Protein AF-A0A022R3X8-F1 (afdb_monomer_lite)

InterPro domains:
  IPR011990 Tetratricopeptide-like helical domain superfamily [G3DSA:1.25.40.10] (1-80)
  IPR011990 Tetratricopeptide-like helical domain superfamily [SSF48452] (1-74)
  IPR019734 Tetratricopeptide repeat [PS50005] (21-54)
  IPR019734 Tetratricopeptide repeat [SM00028] (21-54)
  IPR052769 Tetratricopeptide repeat domain-containing protein [PTHR46014] (1-118)

pLDDT: mean 94.24, std 5.11, range [71.06, 98.62]

Secondary structure (DSSP, 8-state):
-HHHHHHHHHHHHHHH-TT-HHHHHHHHHHHHHTT-HHHHHHHHHHHHHH-TT-HHHHHHHHHHHHHHHHHHHHHHHHHHHHHHHHHHHHHHTTT--GGGEEEEE-TTT--EEEEE--

Sequence (118 aa):
GKYEETVKECTKALELNPTYLKALLRRAEAREKLEQYDESIADLTKIVELDPSNDQARRSVIRLKPLADEKREKMKEEMMGKLKEMGNSILGRFGMSVDNFKAVKDPNTGSYSVQFQR

Organism: Erythranthe guttata (NCBI:txid4155)

Radius of gyration: 22.46 Å; chains: 1; bounding box: 44×25×60 Å

Foldseek 3Di:
DVLVVLLVVLVVVCVVPVLPLVSLQSNLVSCVVVVVLVSSLVSLVSNCVSPVPPPVSVVSNVVSVVSNVVVVVVVVVVVVVVVQVVQCVVCVVVVDHPVQWDWDADPPPRDTDIDGHD

Structure (mmCIF, N/CA/C/O backbone):
data_AF-A0A022R3X8-F1
#
_entry.id   AF-A0A022R3X8-F1
#
loop_
_atom_site.group_PDB
_atom_site.id
_atom_site.type_symbol
_atom_site.label_atom_id
_atom_site.label_alt_id
_atom_site.label_comp_id
_atom_site.label_asym_id
_atom_site.label_entity_id
_atom_site.label_seq_id
_atom_site.pdbx_PDB_ins_code
_atom_site.Cartn_x
_atom_site.Cartn_y
_atom_site.Cartn_z
_atom_site.occupancy
_atom_site.B_iso_or_equiv
_atom_site.auth_seq_id
_atom_site.auth_comp_id
_atom_site.auth_asym_id
_atom_site.auth_atom_id
_atom_site.pdbx_PDB_model_num
ATOM 1 N N . GLY A 1 1 ? -15.583 3.255 -9.752 1.00 75.44 1 GLY A N 1
ATOM 2 C CA . GLY A 1 1 ? -15.286 4.513 -10.458 1.00 75.44 1 GLY A CA 1
ATOM 3 C C . GLY A 1 1 ? -14.200 4.306 -11.501 1.00 75.44 1 GLY A C 1
ATOM 4 O O . GLY A 1 1 ? -13.763 3.183 -11.739 1.00 75.44 1 GLY A O 1
ATOM 5 N N . LYS A 1 2 ? -13.769 5.396 -12.148 1.00 92.88 2 LYS A N 1
ATOM 6 C CA . LYS A 1 2 ? -12.766 5.372 -13.231 1.00 92.88 2 LYS A CA 1
ATOM 7 C C . LYS A 1 2 ? -11.426 4.757 -12.792 1.00 92.88 2 LYS A C 1
ATOM 9 O O . LYS A 1 2 ? -10.719 4.157 -13.601 1.00 92.88 2 LYS A O 1
ATOM 14 N N . TYR A 1 3 ? -11.063 4.905 -11.519 1.00 96.62 3 TYR A N 1
ATOM 15 C CA . TYR A 1 3 ? -9.800 4.397 -10.984 1.00 96.62 3 TYR A CA 1
ATOM 16 C C . TYR A 1 3 ? -9.834 2.880 -10.768 1.00 96.62 3 TYR A C 1
ATOM 18 O O . TYR A 1 3 ? -8.873 2.204 -11.107 1.00 96.62 3 TYR A O 1
ATOM 26 N N . GLU A 1 4 ? -10.946 2.317 -10.306 1.00 97.44 4 GLU A N 1
ATOM 27 C CA . GLU A 1 4 ? -11.113 0.874 -10.101 1.00 97.44 4 GLU A CA 1
ATOM 28 C C . GLU A 1 4 ? -11.075 0.116 -11.432 1.00 97.44 4 GLU A C 1
ATOM 30 O O . GLU A 1 4 ? -10.421 -0.921 -11.547 1.00 97.44 4 GLU A O 1
ATOM 35 N N . GLU A 1 5 ? -11.707 0.670 -12.469 1.00 97.69 5 GLU A N 1
ATOM 36 C CA . GLU A 1 5 ? -11.592 0.149 -13.834 1.00 97.69 5 GLU A CA 1
ATOM 37 C C . GLU A 1 5 ? -10.150 0.238 -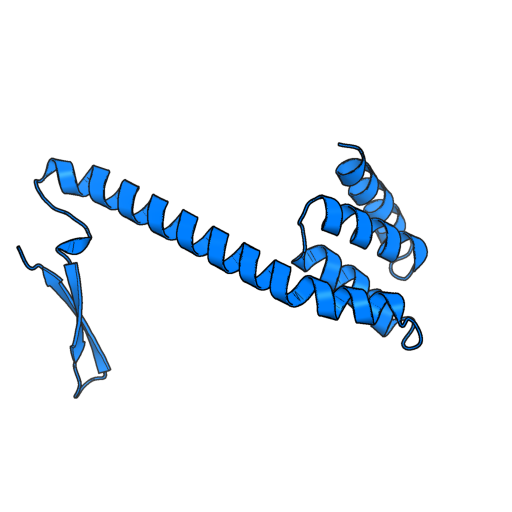14.343 1.00 97.69 5 GLU A C 1
ATOM 39 O O . GLU A 1 5 ? -9.633 -0.728 -14.903 1.00 97.69 5 GLU A O 1
ATOM 44 N N . THR A 1 6 ? -9.458 1.352 -14.075 1.00 98.00 6 THR A N 1
ATOM 45 C CA . THR A 1 6 ? -8.035 1.505 -14.421 1.00 98.00 6 THR A CA 1
ATOM 46 C C . THR A 1 6 ? -7.183 0.432 -13.746 1.00 98.00 6 THR A C 1
ATOM 48 O O . THR A 1 6 ? -6.341 -0.182 -14.403 1.00 98.00 6 THR A O 1
ATOM 51 N N . VAL A 1 7 ? -7.415 0.157 -12.458 1.00 98.56 7 VAL A N 1
ATOM 52 C CA . VAL A 1 7 ? -6.720 -0.911 -11.728 1.00 98.56 7 VAL A CA 1
ATOM 53 C C . VAL A 1 7 ? -6.986 -2.271 -12.367 1.00 98.56 7 VAL A C 1
ATOM 55 O O . VAL A 1 7 ? -6.044 -3.045 -12.550 1.00 98.56 7 VAL A O 1
ATOM 58 N N . LYS A 1 8 ? -8.233 -2.556 -12.751 1.00 98.31 8 LYS A N 1
ATOM 59 C CA . LYS A 1 8 ? -8.622 -3.819 -13.388 1.00 98.31 8 LYS A CA 1
ATOM 60 C C . LYS A 1 8 ? -7.935 -4.020 -14.740 1.00 98.31 8 LYS A C 1
ATOM 62 O O . LYS A 1 8 ? -7.317 -5.060 -14.956 1.00 98.31 8 LYS A O 1
ATOM 67 N N . GLU A 1 9 ? -7.990 -3.030 -15.626 1.00 98.38 9 GLU A N 1
ATOM 68 C CA . GLU A 1 9 ? -7.379 -3.132 -16.958 1.00 98.38 9 GLU A CA 1
ATOM 69 C C . GLU A 1 9 ? -5.847 -3.165 -16.886 1.00 98.38 9 GLU A C 1
ATOM 71 O O . GLU A 1 9 ? -5.212 -3.969 -17.569 1.00 98.38 9 GLU A O 1
ATOM 76 N N . CYS A 1 10 ? -5.233 -2.377 -15.994 1.00 98.38 10 CYS A N 1
ATOM 77 C CA . CYS A 1 10 ? -3.789 -2.463 -15.772 1.00 98.38 10 CYS A CA 1
ATOM 78 C C . CYS A 1 10 ? -3.385 -3.818 -15.182 1.00 98.38 10 CYS A C 1
ATOM 80 O O . CYS A 1 10 ? -2.317 -4.323 -15.508 1.00 98.38 10 CYS A O 1
ATOM 82 N N . THR A 1 11 ? -4.226 -4.432 -14.346 1.00 98.50 11 THR A N 1
ATOM 83 C CA . THR A 1 11 ? -3.956 -5.770 -13.803 1.00 98.50 11 THR A CA 1
ATOM 84 C C . THR A 1 11 ? -3.931 -6.821 -14.904 1.00 98.50 11 THR A C 1
ATOM 86 O O . THR A 1 11 ? -2.942 -7.538 -14.993 1.00 98.50 11 THR A O 1
ATOM 89 N N . LYS A 1 12 ? -4.909 -6.826 -15.818 1.00 98.44 12 LYS A N 1
ATOM 90 C CA . LYS A 1 12 ? -4.880 -7.701 -17.004 1.00 98.44 12 LYS A CA 1
ATOM 91 C C . LYS A 1 12 ? -3.633 -7.473 -17.864 1.00 98.44 12 LYS A C 1
ATOM 93 O O . LYS A 1 12 ? -2.993 -8.419 -18.308 1.00 98.44 12 LYS A O 1
ATOM 98 N N . ALA A 1 13 ? -3.249 -6.214 -18.087 1.00 98.25 13 ALA A N 1
ATOM 99 C CA . ALA A 1 13 ? -2.036 -5.903 -18.843 1.00 98.25 13 ALA A CA 1
ATOM 100 C C . ALA A 1 13 ? -0.768 -6.455 -18.164 1.00 98.25 13 ALA A C 1
ATOM 102 O O . ALA A 1 13 ? 0.154 -6.894 -18.848 1.00 98.25 13 ALA A O 1
ATOM 103 N N . LEU A 1 14 ? -0.734 -6.457 -16.829 1.00 98.12 14 LEU A N 1
ATOM 104 C CA . LEU A 1 14 ? 0.379 -6.979 -16.035 1.00 98.12 14 LEU A CA 1
ATOM 105 C C . LEU A 1 14 ? 0.360 -8.504 -15.885 1.00 98.12 14 LEU A C 1
ATOM 107 O O . LEU A 1 14 ? 1.415 -9.088 -15.667 1.00 98.12 14 LEU A O 1
ATOM 111 N N . GLU A 1 15 ? -0.793 -9.154 -16.036 1.00 98.25 15 GLU A N 1
ATOM 112 C CA . GLU A 1 15 ? -0.875 -10.612 -16.196 1.00 98.25 15 GLU A CA 1
ATOM 113 C C . GLU A 1 15 ? -0.214 -11.055 -17.510 1.00 98.25 15 GLU A C 1
ATOM 115 O O . GLU A 1 15 ? 0.485 -12.064 -17.538 1.00 98.25 15 GLU A O 1
ATOM 120 N N . LEU A 1 16 ? -0.379 -10.271 -18.582 1.00 98.12 16 LEU A N 1
ATOM 121 C CA . LEU A 1 16 ? 0.258 -10.527 -19.879 1.00 98.12 16 LEU A CA 1
ATOM 122 C C . LEU A 1 16 ? 1.744 -10.144 -19.892 1.00 98.12 16 LEU A C 1
ATOM 124 O O . LEU A 1 16 ? 2.564 -10.852 -20.472 1.00 98.12 16 LEU A O 1
ATOM 128 N N . ASN A 1 17 ? 2.098 -9.014 -19.275 1.00 97.31 17 ASN A N 1
ATOM 129 C CA . ASN A 1 17 ? 3.478 -8.560 -19.144 1.00 97.31 17 ASN A CA 1
ATOM 130 C C . ASN A 1 17 ? 3.736 -7.972 -17.743 1.00 97.31 17 ASN A C 1
ATOM 132 O O . ASN A 1 17 ? 3.522 -6.773 -17.527 1.00 97.31 17 ASN A O 1
ATOM 136 N N . PRO A 1 18 ? 4.279 -8.771 -16.806 1.00 97.12 18 PRO A N 1
ATOM 137 C CA . PRO A 1 18 ? 4.496 -8.353 -15.421 1.00 97.12 18 PRO A CA 1
ATOM 138 C C . PRO A 1 18 ? 5.489 -7.206 -15.225 1.00 97.12 18 PRO A C 1
ATOM 140 O O . PRO A 1 18 ? 5.545 -6.654 -14.121 1.00 97.12 18 PRO A O 1
ATOM 143 N N . THR A 1 19 ? 6.292 -6.875 -16.239 1.00 97.19 19 THR A N 1
ATOM 144 C CA . THR A 1 19 ? 7.314 -5.818 -16.195 1.00 97.19 19 THR A CA 1
ATOM 145 C C . THR A 1 19 ? 6.917 -4.588 -17.009 1.00 97.19 19 THR A C 1
ATOM 147 O O . THR A 1 19 ? 7.728 -3.685 -17.218 1.00 97.19 19 THR A O 1
ATOM 150 N N . TYR A 1 20 ? 5.658 -4.504 -17.455 1.00 97.75 20 TYR A N 1
ATOM 151 C CA . TYR A 1 20 ? 5.185 -3.365 -18.228 1.00 97.75 20 TYR A CA 1
ATOM 152 C C . TYR A 1 20 ? 5.092 -2.088 -17.373 1.00 97.75 20 TYR A C 1
ATOM 154 O O . TYR A 1 20 ? 4.064 -1.787 -16.762 1.00 97.75 20 TYR A O 1
ATOM 162 N N . LEU A 1 21 ? 6.171 -1.299 -17.381 1.00 97.00 21 LEU A N 1
ATOM 163 C CA . LEU A 1 21 ? 6.354 -0.104 -16.545 1.00 97.00 21 LEU A CA 1
ATOM 164 C C . LEU A 1 21 ? 5.187 0.890 -16.608 1.00 97.00 21 LEU A C 1
ATOM 166 O O . LEU A 1 21 ? 4.763 1.409 -15.578 1.00 97.00 21 LEU A O 1
ATOM 170 N N . LYS A 1 22 ? 4.616 1.136 -17.796 1.00 96.62 22 LYS A N 1
ATOM 171 C CA . LYS A 1 22 ? 3.480 2.066 -17.937 1.00 96.62 22 LYS A CA 1
ATOM 172 C C . LYS A 1 22 ? 2.218 1.549 -17.244 1.00 96.62 22 LYS A C 1
ATOM 174 O O . LYS A 1 22 ? 1.473 2.355 -16.693 1.00 96.62 22 LYS A O 1
ATOM 179 N N . ALA A 1 23 ? 1.963 0.240 -17.276 1.00 98.12 23 ALA A N 1
ATOM 180 C CA . ALA A 1 23 ? 0.821 -0.348 -16.580 1.00 98.12 23 ALA A CA 1
ATOM 181 C C . ALA A 1 23 ? 1.033 -0.351 -15.061 1.00 98.12 23 ALA A C 1
ATOM 183 O O . ALA A 1 23 ? 0.098 -0.023 -14.335 1.00 98.12 23 ALA A O 1
ATOM 184 N N . LEU A 1 24 ? 2.258 -0.623 -14.586 1.00 98.50 24 LEU A N 1
ATOM 185 C CA . LEU A 1 24 ? 2.608 -0.486 -13.166 1.00 98.50 24 LEU A CA 1
ATOM 186 C C . LEU A 1 24 ? 2.365 0.943 -12.670 1.00 98.50 24 LEU A C 1
ATOM 188 O O . LEU A 1 24 ? 1.684 1.132 -11.667 1.00 98.50 24 LEU A O 1
ATOM 192 N N . LEU A 1 25 ? 2.851 1.951 -13.403 1.00 98.00 25 LEU A N 1
ATOM 193 C CA . LEU A 1 25 ? 2.726 3.351 -12.990 1.00 98.00 25 LEU A CA 1
ATOM 194 C C . LEU A 1 25 ? 1.260 3.799 -12.946 1.00 98.00 25 LEU A C 1
ATOM 196 O O . LEU A 1 25 ? 0.811 4.357 -11.949 1.00 98.00 25 LEU A O 1
ATOM 200 N N . ARG A 1 26 ? 0.484 3.494 -13.995 1.00 97.94 26 ARG A N 1
ATOM 201 C CA . ARG A 1 26 ? -0.947 3.838 -14.046 1.00 97.94 26 ARG A CA 1
ATOM 202 C C . ARG A 1 26 ? -1.753 3.135 -12.957 1.00 97.94 26 ARG A C 1
ATOM 204 O O . ARG A 1 26 ? -2.668 3.737 -12.398 1.00 97.94 26 ARG A O 1
ATOM 211 N N . ARG A 1 27 ? -1.428 1.874 -12.650 1.00 98.62 27 ARG A N 1
ATOM 212 C CA . ARG A 1 27 ? -2.088 1.136 -11.569 1.00 98.62 27 ARG A CA 1
ATOM 213 C C 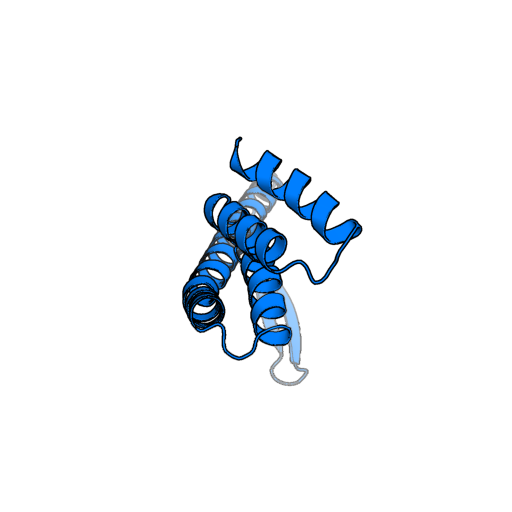. ARG A 1 27 ? -1.744 1.722 -10.204 1.00 98.62 27 ARG A C 1
ATOM 215 O O . ARG A 1 27 ? -2.657 1.898 -9.403 1.00 98.62 27 ARG A O 1
ATOM 222 N N . ALA A 1 28 ? -0.484 2.089 -9.974 1.00 98.50 28 ALA A N 1
ATOM 223 C CA . ALA A 1 28 ? -0.052 2.752 -8.748 1.00 98.50 28 ALA A CA 1
ATOM 224 C C . ALA A 1 28 ? -0.775 4.088 -8.524 1.00 98.50 28 ALA A C 1
ATOM 226 O O . ALA A 1 28 ? -1.285 4.331 -7.431 1.00 98.50 28 ALA A O 1
ATOM 227 N N . GLU A 1 29 ? -0.876 4.929 -9.557 1.00 98.12 29 GLU A N 1
ATOM 228 C CA . GLU A 1 29 ? -1.592 6.211 -9.493 1.00 98.12 29 GLU A CA 1
ATOM 229 C C . GLU A 1 29 ? -3.087 6.014 -9.213 1.00 98.12 29 GLU A C 1
ATOM 231 O O . GLU A 1 29 ? -3.663 6.707 -8.375 1.00 98.12 29 GLU A O 1
ATOM 236 N N . ALA A 1 30 ? -3.726 5.049 -9.880 1.00 98.50 30 ALA A N 1
ATOM 237 C CA . ALA A 1 30 ? -5.132 4.740 -9.639 1.00 98.50 30 ALA A CA 1
ATOM 238 C C . ALA A 1 30 ? -5.366 4.213 -8.213 1.00 98.50 30 ALA A C 1
ATOM 240 O O . ALA A 1 30 ? -6.304 4.650 -7.553 1.00 98.50 30 ALA A O 1
ATOM 241 N N . ARG A 1 31 ? -4.486 3.336 -7.715 1.00 98.50 31 ARG A N 1
ATOM 242 C CA . ARG A 1 31 ? -4.510 2.830 -6.333 1.00 98.50 31 ARG A CA 1
ATOM 243 C C . ARG A 1 31 ? -4.316 3.945 -5.317 1.00 98.50 31 ARG A C 1
ATOM 245 O O . ARG A 1 31 ? -5.058 4.009 -4.347 1.00 98.50 31 ARG A O 1
ATOM 252 N N . GLU A 1 32 ? -3.407 4.879 -5.573 1.00 97.69 32 GLU A N 1
ATOM 253 C CA . GLU A 1 32 ? -3.239 6.059 -4.724 1.00 97.69 32 GLU A CA 1
ATOM 254 C C . GLU A 1 32 ? -4.527 6.894 -4.653 1.00 97.69 32 GLU A C 1
ATOM 256 O O . GLU A 1 32 ? -4.926 7.306 -3.567 1.00 97.69 32 GLU A O 1
ATOM 261 N N . LYS A 1 33 ? -5.219 7.113 -5.781 1.00 97.75 33 LYS A N 1
ATOM 262 C CA . LYS A 1 33 ? -6.506 7.839 -5.801 1.00 97.75 33 LYS A CA 1
ATOM 263 C C . LYS A 1 33 ? -7.641 7.102 -5.095 1.00 97.75 33 LYS A C 1
ATOM 265 O O . LYS A 1 33 ? -8.605 7.742 -4.689 1.00 97.75 33 LYS A O 1
ATOM 270 N N . LEU A 1 34 ? -7.521 5.788 -4.952 1.00 97.69 34 LEU A N 1
ATOM 271 C CA . LEU A 1 34 ? -8.411 4.944 -4.155 1.00 97.69 34 LEU A CA 1
ATOM 272 C C . LEU A 1 34 ? -7.935 4.802 -2.703 1.00 97.69 34 LEU A C 1
ATOM 274 O O . LEU A 1 34 ? -8.509 4.023 -1.944 1.00 97.69 34 LEU A O 1
ATOM 278 N N . GLU A 1 35 ? -6.871 5.518 -2.327 1.00 97.00 35 GLU A N 1
ATOM 279 C CA . GLU A 1 35 ? -6.195 5.421 -1.035 1.00 97.00 35 GLU A CA 1
ATOM 280 C C . GLU A 1 35 ? -5.737 3.990 -0.682 1.00 97.00 35 GLU A C 1
ATOM 282 O O . GLU A 1 35 ? -5.634 3.616 0.488 1.00 97.00 35 GLU A O 1
ATOM 287 N N . GLN A 1 36 ? -5.483 3.166 -1.695 1.00 97.88 36 GLN A N 1
ATOM 288 C CA . GLN A 1 36 ? -4.882 1.834 -1.599 1.00 97.88 36 GLN A CA 1
ATOM 289 C C . GLN A 1 36 ? -3.358 1.996 -1.585 1.00 97.88 36 GLN A C 1
ATOM 291 O O . GLN A 1 36 ? -2.661 1.721 -2.568 1.00 97.88 36 GLN A O 1
ATOM 296 N N . TYR A 1 37 ? -2.853 2.605 -0.510 1.00 98.38 37 TYR A N 1
ATOM 297 C CA . TYR A 1 37 ? -1.473 3.083 -0.449 1.00 98.38 37 TYR A CA 1
ATOM 298 C C . TYR A 1 37 ? -0.455 1.942 -0.446 1.00 98.38 37 TYR A C 1
ATOM 300 O O . TYR A 1 37 ? 0.541 2.038 -1.159 1.00 98.38 37 TYR A O 1
ATOM 308 N N . ASP A 1 38 ? -0.717 0.853 0.278 1.00 98.12 38 ASP A N 1
ATOM 309 C CA . ASP A 1 38 ? 0.181 -0.306 0.331 1.00 98.12 38 ASP A CA 1
ATOM 310 C C . ASP A 1 38 ? 0.335 -0.958 -1.052 1.00 98.12 38 ASP A C 1
ATOM 312 O O . ASP A 1 38 ? 1.446 -1.226 -1.517 1.00 98.12 38 ASP A O 1
ATOM 316 N N . GLU A 1 39 ? -0.771 -1.141 -1.774 1.00 98.44 39 GLU A N 1
ATOM 317 C CA . GLU A 1 39 ? -0.763 -1.718 -3.116 1.00 98.44 39 GLU A CA 1
ATOM 318 C C . GLU A 1 39 ? -0.140 -0.774 -4.154 1.00 98.44 39 GLU A C 1
ATOM 320 O O . GLU A 1 39 ? 0.493 -1.232 -5.110 1.00 98.44 39 GLU A O 1
ATOM 325 N N . SER A 1 40 ? -0.298 0.542 -3.978 1.00 98.62 40 SER A N 1
ATOM 326 C CA . SER A 1 40 ? 0.386 1.551 -4.793 1.00 98.62 40 SER A CA 1
ATOM 327 C C . SER A 1 40 ? 1.903 1.510 -4.573 1.00 98.62 40 SER A C 1
ATOM 329 O O . SER A 1 40 ? 2.670 1.461 -5.537 1.00 98.62 40 SER A O 1
ATOM 331 N N . ILE A 1 41 ? 2.348 1.438 -3.313 1.00 98.62 41 ILE A N 1
ATOM 332 C CA . ILE A 1 41 ? 3.764 1.304 -2.947 1.00 98.62 41 ILE A CA 1
ATOM 333 C C . ILE A 1 41 ? 4.362 0.027 -3.545 1.00 98.62 41 ILE A C 1
ATOM 335 O O . ILE A 1 41 ? 5.488 0.074 -4.040 1.00 98.62 41 ILE A O 1
ATOM 339 N N . ALA A 1 42 ? 3.633 -1.091 -3.549 1.00 98.50 42 ALA A N 1
ATOM 340 C CA . ALA A 1 42 ? 4.105 -2.339 -4.147 1.00 98.50 42 ALA A CA 1
ATOM 341 C C . ALA A 1 42 ? 4.375 -2.201 -5.658 1.00 98.50 42 ALA A C 1
ATOM 343 O O . ALA A 1 42 ? 5.438 -2.602 -6.138 1.00 98.50 42 ALA A O 1
ATOM 344 N N . ASP A 1 43 ? 3.460 -1.574 -6.404 1.00 98.62 43 ASP A N 1
ATOM 345 C CA . ASP A 1 43 ? 3.656 -1.315 -7.836 1.00 98.62 43 ASP A CA 1
ATOM 346 C C . ASP A 1 43 ? 4.845 -0.374 -8.089 1.00 98.62 43 ASP A C 1
ATOM 348 O O . ASP A 1 43 ? 5.664 -0.633 -8.973 1.00 98.62 43 ASP A O 1
ATOM 352 N N . LEU A 1 44 ? 4.978 0.696 -7.296 1.00 98.56 44 LEU A N 1
ATOM 353 C CA . LEU A 1 44 ? 6.087 1.650 -7.409 1.00 98.56 44 LEU A CA 1
ATOM 354 C C . LEU A 1 44 ? 7.432 1.022 -7.038 1.00 98.56 44 LEU A C 1
ATOM 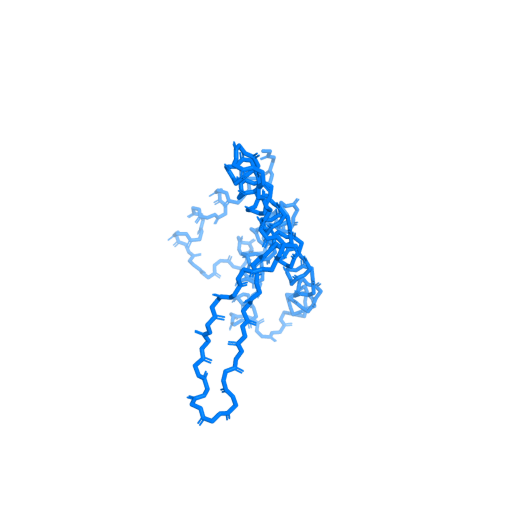356 O O . LEU A 1 44 ? 8.440 1.318 -7.672 1.00 98.56 44 LEU A O 1
ATOM 360 N N . THR A 1 45 ? 7.457 0.136 -6.044 1.00 98.31 45 THR A N 1
ATOM 361 C CA . THR A 1 45 ? 8.667 -0.597 -5.650 1.00 98.31 45 THR A CA 1
ATOM 362 C C . THR A 1 45 ? 9.129 -1.491 -6.793 1.00 98.31 45 THR A C 1
ATOM 364 O O . THR A 1 45 ? 10.300 -1.451 -7.157 1.00 98.31 45 THR A O 1
ATOM 367 N N . LYS A 1 46 ? 8.196 -2.179 -7.462 1.00 98.19 46 LYS A N 1
ATOM 368 C CA . LYS A 1 46 ? 8.511 -2.962 -8.660 1.00 98.19 46 LYS A CA 1
ATOM 369 C C . LYS A 1 46 ? 9.052 -2.099 -9.806 1.00 98.19 46 LYS A C 1
ATOM 371 O O . LYS A 1 46 ? 9.938 -2.533 -10.533 1.00 98.19 46 LYS A O 1
ATOM 376 N N . ILE A 1 47 ? 8.560 -0.867 -9.969 1.00 98.31 47 ILE A N 1
ATOM 377 C CA . ILE A 1 47 ? 9.142 0.085 -10.931 1.00 98.31 47 ILE A CA 1
ATOM 378 C C . ILE A 1 47 ? 10.587 0.419 -10.559 1.00 98.31 47 ILE A C 1
ATOM 380 O O . ILE A 1 47 ? 11.431 0.426 -11.443 1.00 98.31 47 ILE A O 1
ATOM 384 N N . VAL A 1 48 ? 10.885 0.666 -9.280 1.00 97.88 48 VAL A N 1
ATOM 385 C CA . VAL A 1 48 ? 12.254 0.962 -8.818 1.00 97.88 48 VAL A CA 1
ATOM 386 C C . VAL A 1 48 ? 13.190 -0.237 -8.997 1.00 97.88 48 VAL A C 1
ATOM 388 O O . VAL A 1 48 ? 14.359 -0.042 -9.314 1.00 97.88 48 VAL A O 1
ATOM 391 N N . GLU A 1 49 ? 12.693 -1.463 -8.828 1.00 97.44 49 GLU A N 1
ATOM 392 C CA . GLU A 1 49 ? 13.456 -2.691 -9.092 1.00 97.44 49 GLU A CA 1
ATOM 393 C C . GLU A 1 49 ? 13.792 -2.857 -10.583 1.00 97.44 49 GLU A C 1
ATOM 395 O O . GLU A 1 49 ? 14.902 -3.258 -10.925 1.00 97.44 49 GLU A O 1
ATOM 400 N N . LEU A 1 50 ? 12.843 -2.540 -11.471 1.00 97.19 50 LEU A N 1
ATOM 401 C CA . LEU A 1 50 ? 13.010 -2.654 -12.925 1.00 97.19 50 LEU A CA 1
ATOM 402 C C . LEU A 1 50 ? 13.804 -1.490 -13.530 1.00 97.19 50 LEU A C 1
ATOM 404 O O . LEU A 1 50 ? 14.555 -1.680 -14.483 1.00 97.19 50 LEU A O 1
ATOM 408 N N . ASP A 1 51 ? 13.616 -0.289 -12.991 1.00 95.69 51 ASP A N 1
ATOM 409 C CA . ASP A 1 51 ? 14.292 0.941 -13.386 1.00 95.69 51 ASP A CA 1
ATOM 410 C C . ASP A 1 51 ? 14.773 1.702 -12.137 1.00 95.69 51 ASP A C 1
ATOM 412 O O . ASP A 1 51 ? 14.107 2.620 -11.635 1.00 95.69 51 ASP A O 1
ATOM 416 N N . PRO A 1 52 ? 15.984 1.378 -11.652 1.00 95.62 52 PRO A N 1
ATOM 417 C CA . PRO A 1 52 ? 16.606 2.089 -10.546 1.00 95.62 52 PRO A CA 1
ATOM 418 C C . PRO A 1 52 ? 16.959 3.545 -10.865 1.00 95.62 52 PRO A C 1
ATOM 420 O O . PRO A 1 52 ? 17.434 4.245 -9.977 1.00 95.62 52 PRO A O 1
ATOM 423 N N . SER A 1 53 ? 16.728 4.063 -12.073 1.00 95.75 53 SER A N 1
ATOM 424 C CA . SER A 1 53 ? 16.877 5.493 -12.379 1.00 95.75 53 SER A CA 1
ATOM 425 C C . SER A 1 53 ? 15.569 6.280 -12.219 1.00 95.75 53 SER A C 1
ATOM 427 O O . SER A 1 53 ? 15.584 7.509 -12.232 1.00 95.75 53 SER A O 1
ATOM 429 N N . ASN A 1 54 ? 14.448 5.599 -11.953 1.00 95.44 54 ASN A N 1
ATOM 430 C CA . ASN A 1 54 ? 13.136 6.225 -11.834 1.00 95.44 54 ASN A CA 1
ATOM 431 C C . ASN A 1 54 ? 12.952 7.012 -10.520 1.00 95.44 54 ASN A C 1
ATOM 433 O O . ASN A 1 54 ? 12.427 6.515 -9.517 1.00 95.44 54 ASN A O 1
ATOM 437 N N . ASP A 1 55 ? 13.365 8.279 -10.527 1.00 95.75 55 ASP A N 1
ATOM 438 C CA . ASP A 1 55 ? 13.242 9.173 -9.369 1.00 95.75 55 ASP A CA 1
ATOM 439 C C . ASP A 1 55 ? 11.793 9.452 -8.969 1.00 95.75 55 ASP A C 1
ATOM 441 O O . ASP A 1 55 ? 11.500 9.637 -7.784 1.00 95.75 55 ASP A O 1
ATOM 445 N N . GLN A 1 56 ? 10.873 9.467 -9.938 1.00 94.88 56 GLN A N 1
ATOM 446 C CA . GLN A 1 56 ? 9.456 9.678 -9.664 1.00 94.88 56 GLN A CA 1
ATOM 447 C C . GLN A 1 56 ? 8.904 8.548 -8.791 1.00 94.88 56 GLN A C 1
ATOM 449 O O . GLN A 1 56 ? 8.272 8.824 -7.771 1.00 94.88 56 GLN A O 1
ATOM 454 N N . ALA A 1 57 ? 9.191 7.289 -9.135 1.00 96.50 57 ALA A N 1
ATOM 455 C CA . ALA A 1 57 ? 8.726 6.141 -8.365 1.00 96.50 57 ALA A CA 1
ATOM 456 C C . ALA A 1 57 ? 9.286 6.146 -6.935 1.00 96.50 57 ALA A C 1
ATOM 458 O O . ALA A 1 57 ? 8.527 5.987 -5.977 1.00 96.50 57 ALA A O 1
ATOM 459 N N . ARG A 1 58 ? 10.583 6.442 -6.766 1.00 97.38 58 ARG A N 1
ATOM 460 C CA . ARG A 1 58 ? 11.206 6.588 -5.437 1.00 97.38 58 ARG A CA 1
ATOM 461 C C . ARG A 1 58 ? 10.541 7.661 -4.583 1.00 97.38 58 ARG A C 1
ATOM 463 O O . ARG A 1 58 ? 10.214 7.407 -3.424 1.00 97.38 58 ARG A O 1
ATOM 470 N N . ARG A 1 59 ? 10.335 8.858 -5.140 1.00 97.56 59 ARG A N 1
ATOM 471 C CA . ARG A 1 59 ? 9.695 9.973 -4.421 1.00 97.56 59 ARG A CA 1
ATOM 472 C C . ARG A 1 59 ? 8.267 9.622 -4.018 1.00 97.56 59 ARG A C 1
ATOM 474 O O . ARG A 1 59 ? 7.870 9.911 -2.891 1.00 97.56 59 ARG A O 1
ATOM 481 N N . SER A 1 60 ? 7.520 8.959 -4.901 1.00 97.62 60 SER A N 1
ATOM 482 C CA . SER A 1 60 ? 6.170 8.488 -4.595 1.00 97.62 60 SER A CA 1
ATOM 483 C C . SER A 1 60 ? 6.166 7.475 -3.451 1.00 97.62 60 SER A C 1
ATOM 485 O O . SER A 1 60 ? 5.385 7.648 -2.523 1.00 97.62 60 SER A O 1
ATOM 487 N N . VAL A 1 61 ? 7.073 6.490 -3.433 1.00 97.88 61 VAL A N 1
ATOM 488 C CA . VAL A 1 61 ? 7.183 5.536 -2.309 1.00 97.88 61 VAL A CA 1
ATOM 489 C C . VAL A 1 61 ? 7.449 6.256 -0.987 1.00 97.88 61 VAL A C 1
ATOM 491 O O . VAL A 1 61 ? 6.778 5.981 0.004 1.00 97.88 61 VAL A O 1
ATOM 494 N N . ILE A 1 62 ? 8.395 7.201 -0.963 1.00 97.94 62 ILE A N 1
ATOM 495 C CA . ILE A 1 62 ? 8.718 7.970 0.250 1.00 97.94 62 ILE A CA 1
ATOM 496 C C . ILE A 1 62 ? 7.496 8.753 0.744 1.00 97.94 62 ILE A C 1
ATOM 498 O O . ILE A 1 62 ? 7.216 8.753 1.939 1.00 97.94 62 ILE A O 1
ATOM 502 N N . ARG A 1 63 ? 6.746 9.382 -0.169 1.00 98.00 63 ARG A N 1
ATOM 503 C CA . ARG A 1 63 ? 5.538 10.149 0.164 1.00 98.00 63 ARG A CA 1
ATOM 504 C C . ARG A 1 63 ? 4.391 9.267 0.662 1.00 98.00 63 ARG A C 1
ATOM 506 O O . ARG A 1 63 ? 3.669 9.683 1.560 1.00 98.00 63 ARG A O 1
ATOM 513 N N . LEU A 1 64 ? 4.193 8.090 0.070 1.00 98.19 64 LEU A N 1
ATOM 514 C CA . LEU A 1 64 ? 3.040 7.237 0.372 1.00 98.19 64 LEU A CA 1
ATOM 515 C C . LEU A 1 64 ? 3.200 6.430 1.662 1.00 98.19 64 LEU A C 1
ATOM 517 O O . LEU A 1 64 ? 2.195 6.135 2.298 1.00 98.19 64 LEU A O 1
ATOM 521 N N . LYS A 1 65 ? 4.430 6.104 2.079 1.00 97.75 65 LYS A N 1
ATOM 522 C CA . LYS A 1 65 ? 4.687 5.363 3.328 1.00 97.75 65 LYS A CA 1
ATOM 523 C C . LYS A 1 65 ? 3.991 5.953 4.567 1.00 97.75 65 LYS A C 1
ATOM 525 O O . LYS A 1 65 ? 3.215 5.224 5.178 1.00 97.75 65 LYS A O 1
ATOM 530 N N . PRO A 1 66 ? 4.178 7.240 4.924 1.00 97.88 66 PRO A N 1
ATOM 531 C CA . PRO A 1 66 ? 3.504 7.804 6.094 1.00 97.88 66 PRO A CA 1
ATOM 532 C C . PRO A 1 66 ? 1.974 7.806 5.960 1.00 97.88 66 PRO A C 1
ATOM 534 O O . PRO A 1 66 ? 1.285 7.611 6.953 1.00 97.88 66 PRO A O 1
ATOM 537 N N . LEU A 1 67 ? 1.436 7.961 4.744 1.00 97.50 67 LEU A N 1
ATOM 538 C CA . LEU A 1 67 ? -0.012 7.912 4.499 1.00 97.50 67 LEU A CA 1
ATOM 539 C C . LEU A 1 67 ? -0.585 6.500 4.685 1.00 97.50 67 LEU A C 1
ATOM 541 O O . LEU A 1 67 ? -1.686 6.343 5.210 1.00 97.50 67 LEU A O 1
ATOM 545 N N . ALA A 1 68 ? 0.157 5.471 4.269 1.00 97.19 68 ALA A N 1
ATOM 546 C CA . ALA A 1 68 ? -0.208 4.077 4.505 1.00 97.19 68 ALA A CA 1
ATOM 547 C C . ALA A 1 68 ? -0.223 3.759 6.007 1.00 97.19 68 ALA A C 1
ATOM 549 O O . ALA A 1 68 ? -1.185 3.175 6.509 1.00 97.19 68 ALA A O 1
ATOM 550 N N . ASP A 1 69 ? 0.809 4.200 6.731 1.00 96.06 69 ASP A N 1
ATOM 551 C CA . ASP A 1 69 ? 0.915 4.007 8.177 1.00 96.06 69 ASP A CA 1
ATOM 552 C C . ASP A 1 69 ? -0.213 4.730 8.928 1.00 96.06 69 ASP A C 1
ATOM 554 O O . ASP A 1 69 ? -0.883 4.117 9.759 1.00 96.06 69 ASP A O 1
ATOM 558 N N . GLU A 1 70 ? -0.489 5.992 8.587 1.00 96.38 70 GLU A N 1
ATOM 559 C CA . GLU A 1 70 ? -1.596 6.764 9.163 1.00 96.38 70 GLU A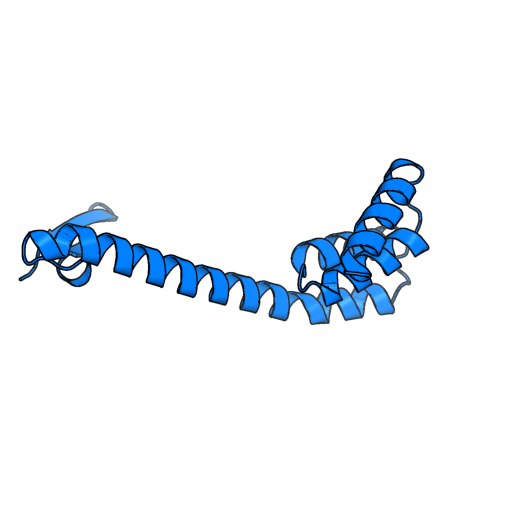 CA 1
ATOM 560 C C . GLU A 1 70 ? -2.946 6.085 8.907 1.00 96.38 70 GLU A C 1
ATOM 562 O O . GLU A 1 70 ? -3.738 5.895 9.833 1.00 96.38 70 GLU A O 1
ATOM 567 N N . LYS A 1 71 ? -3.204 5.651 7.666 1.00 94.88 71 LYS A N 1
ATOM 568 C CA . LYS A 1 71 ? -4.446 4.952 7.319 1.00 94.88 71 LYS A CA 1
ATOM 569 C C . LYS A 1 71 ? -4.590 3.644 8.098 1.00 94.88 71 LYS A C 1
ATOM 571 O O . LYS A 1 71 ? -5.685 3.336 8.569 1.00 94.88 71 LYS A O 1
ATOM 576 N N . ARG A 1 72 ? -3.505 2.882 8.261 1.00 93.81 72 ARG A N 1
ATOM 577 C CA . ARG A 1 72 ? -3.499 1.632 9.031 1.00 93.81 72 ARG A CA 1
ATOM 578 C C . ARG A 1 72 ? -3.780 1.873 10.511 1.00 93.81 72 ARG A C 1
ATOM 580 O O . ARG A 1 72 ? -4.608 1.159 11.077 1.00 93.81 72 ARG A O 1
ATOM 587 N N . GLU A 1 73 ? -3.147 2.870 11.126 1.00 94.62 73 GLU A N 1
ATOM 588 C CA . GLU A 1 73 ? -3.405 3.210 12.530 1.00 94.62 73 GLU A CA 1
ATOM 589 C C . GLU A 1 73 ? -4.833 3.728 12.727 1.00 94.62 73 GLU A C 1
ATOM 591 O O . GLU A 1 73 ? -5.528 3.244 13.617 1.00 94.62 73 GLU A O 1
ATOM 596 N N . LYS A 1 74 ? -5.340 4.587 11.835 1.00 94.81 74 LYS A N 1
ATOM 597 C CA . LYS A 1 74 ? -6.734 5.048 11.886 1.00 94.81 74 LYS A CA 1
ATOM 598 C C . LYS A 1 74 ? -7.730 3.891 11.778 1.00 94.81 74 LYS A C 1
ATOM 600 O O . LYS A 1 74 ? -8.652 3.791 12.583 1.00 94.81 74 LYS A O 1
ATOM 605 N N . MET A 1 75 ? -7.531 2.974 10.826 1.00 93.06 75 MET A N 1
ATOM 606 C CA . MET A 1 75 ? -8.383 1.784 10.702 1.00 93.06 75 MET A CA 1
ATOM 607 C C . MET A 1 75 ? -8.318 0.906 11.956 1.00 93.06 75 MET A C 1
ATOM 609 O O . MET A 1 75 ? -9.342 0.387 12.394 1.00 93.06 75 MET A O 1
ATOM 613 N N . LYS A 1 76 ? -7.138 0.754 12.563 1.00 94.81 76 LYS A N 1
ATOM 614 C CA . LYS A 1 76 ? -6.948 -0.001 13.808 1.00 94.81 76 LYS A CA 1
ATOM 615 C C . LYS A 1 76 ? -7.658 0.657 14.990 1.00 94.81 76 LYS A C 1
ATOM 617 O O . LYS A 1 76 ? -8.302 -0.051 15.762 1.00 94.81 76 LYS A O 1
ATOM 622 N N . GLU A 1 77 ? -7.579 1.976 15.128 1.00 94.44 77 GLU A N 1
ATOM 623 C CA . GLU A 1 77 ? -8.306 2.727 16.155 1.00 94.44 77 GLU A CA 1
ATOM 624 C C . GLU A 1 77 ? -9.821 2.597 15.979 1.00 94.44 77 GLU A C 1
ATOM 626 O O . GLU A 1 77 ? -10.521 2.255 16.934 1.00 94.44 77 GLU A O 1
ATOM 631 N N . GLU A 1 78 ? -10.329 2.774 14.756 1.00 95.12 78 GLU A N 1
ATOM 632 C CA . GLU A 1 78 ? -11.750 2.603 14.440 1.00 95.12 78 GLU A CA 1
ATOM 633 C C . GLU A 1 78 ? -12.232 1.172 14.718 1.00 95.12 78 GLU A C 1
ATOM 635 O O . GLU A 1 78 ? -13.292 0.971 15.317 1.00 95.12 78 GLU A O 1
ATOM 640 N N . MET A 1 79 ? -11.458 0.159 14.316 1.00 94.56 79 MET A N 1
ATOM 641 C CA . MET A 1 79 ? -11.769 -1.244 14.596 1.00 94.56 79 MET A CA 1
ATOM 642 C C . MET A 1 79 ? -11.764 -1.533 16.095 1.00 94.56 79 MET A C 1
ATOM 644 O O . MET A 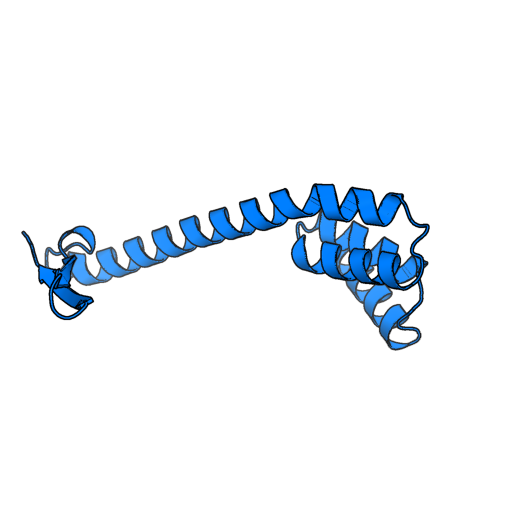1 79 ? -12.679 -2.186 16.590 1.00 94.56 79 MET A O 1
ATOM 648 N N . MET A 1 80 ? -10.772 -1.030 16.832 1.00 91.88 80 MET A N 1
ATOM 649 C CA . MET A 1 80 ? -10.697 -1.193 18.282 1.00 91.88 80 MET A CA 1
ATOM 650 C C . MET A 1 80 ? -11.896 -0.531 18.970 1.00 91.88 80 MET A C 1
ATOM 652 O O . MET A 1 80 ? -12.521 -1.149 19.832 1.00 91.88 80 MET A O 1
ATOM 656 N N . GLY A 1 81 ? -12.279 0.673 18.537 1.00 93.75 81 GLY A N 1
ATOM 657 C CA . GLY A 1 81 ? -13.485 1.356 19.000 1.00 93.75 81 GLY A CA 1
ATOM 658 C C . GLY A 1 81 ? -14.747 0.519 18.784 1.00 93.75 81 GLY A C 1
ATOM 659 O O . GLY A 1 81 ? -15.483 0.270 19.737 1.00 93.75 81 GLY A O 1
ATOM 660 N N . LYS A 1 82 ? -14.949 -0.009 17.569 1.00 94.69 82 LYS A N 1
ATOM 661 C CA . LYS A 1 82 ? -16.081 -0.899 17.248 1.00 94.69 82 LYS A CA 1
ATOM 662 C C . LYS A 1 82 ? -16.076 -2.182 18.079 1.00 94.69 82 LYS A C 1
ATOM 664 O O . LYS A 1 82 ? -17.128 -2.627 18.528 1.00 94.69 82 LYS A O 1
ATOM 669 N N . LEU A 1 83 ? -14.906 -2.777 18.310 1.00 93.38 83 LEU A N 1
ATOM 670 C CA . LEU A 1 83 ? -14.767 -3.969 19.150 1.00 93.38 83 LEU A CA 1
ATOM 671 C C . LEU A 1 83 ? -15.127 -3.673 20.609 1.00 93.38 83 LEU A C 1
ATOM 673 O O . LEU A 1 83 ? -15.837 -4.462 21.231 1.00 93.38 83 LEU A O 1
ATOM 677 N N . LYS A 1 84 ? -14.684 -2.531 21.147 1.00 92.31 84 LYS A N 1
ATOM 678 C CA . LYS A 1 84 ? -15.071 -2.077 22.488 1.00 92.31 84 LYS A CA 1
ATOM 679 C C . LYS A 1 84 ? -16.568 -1.826 22.590 1.00 92.31 84 LYS A C 1
ATOM 681 O O . LYS A 1 84 ? -17.186 -2.288 23.542 1.00 92.31 84 LYS A O 1
ATOM 686 N N . GLU A 1 85 ? -17.154 -1.135 21.616 1.00 93.31 85 GLU A N 1
ATOM 687 C CA . GLU A 1 85 ? -18.596 -0.881 21.560 1.00 93.31 85 GLU A CA 1
ATOM 688 C C . GLU A 1 85 ? -19.389 -2.193 21.528 1.00 93.31 85 GLU A C 1
ATOM 690 O O . GLU A 1 85 ? -20.319 -2.379 22.311 1.00 93.31 85 GLU A O 1
ATOM 695 N N . MET A 1 86 ? -18.973 -3.144 20.689 1.00 93.88 86 MET A N 1
ATOM 696 C CA . MET A 1 86 ? -19.591 -4.465 20.612 1.00 93.88 86 MET A CA 1
ATOM 697 C C . MET A 1 86 ? -19.462 -5.232 21.934 1.00 93.88 86 MET A C 1
ATOM 699 O O . MET A 1 86 ? -20.448 -5.785 22.425 1.00 93.88 86 MET A O 1
ATOM 703 N N . GLY A 1 87 ? -18.275 -5.222 22.548 1.00 92.19 87 GLY A N 1
ATOM 704 C CA . GLY A 1 87 ? -18.043 -5.816 23.864 1.00 92.19 87 GLY A CA 1
ATOM 705 C C . GLY A 1 87 ? -18.937 -5.198 24.939 1.00 92.19 87 GLY A C 1
ATOM 706 O O . GLY A 1 87 ? -19.597 -5.920 25.684 1.00 92.19 87 GLY A O 1
ATOM 707 N N . ASN A 1 88 ? -19.044 -3.870 24.963 1.00 92.69 88 ASN A N 1
ATOM 708 C CA . ASN A 1 88 ? -19.901 -3.132 25.890 1.00 92.69 88 ASN A CA 1
ATOM 709 C C . ASN A 1 88 ? -21.394 -3.360 25.638 1.00 92.69 88 ASN A C 1
ATOM 711 O O . ASN A 1 88 ? -22.160 -3.415 26.593 1.00 92.69 88 ASN A O 1
ATOM 715 N N . SER A 1 89 ? -21.829 -3.556 24.394 1.00 93.62 89 SER A N 1
ATOM 716 C CA . SER A 1 89 ? -23.223 -3.897 24.080 1.00 93.62 89 SER A CA 1
ATOM 717 C C . SER A 1 89 ? -23.629 -5.256 24.668 1.00 93.62 89 SER A C 1
ATOM 719 O O . SER A 1 89 ? -24.749 -5.430 25.159 1.00 93.62 89 SER A O 1
ATOM 721 N N . ILE A 1 90 ? -22.704 -6.220 24.668 1.00 91.94 90 ILE A N 1
ATOM 722 C CA . ILE A 1 90 ? -22.924 -7.555 25.236 1.00 91.94 90 ILE A CA 1
ATOM 723 C C . ILE A 1 90 ? -22.829 -7.510 26.766 1.00 91.94 90 ILE A C 1
ATOM 725 O O . ILE A 1 90 ? -23.740 -7.969 27.454 1.00 91.94 90 ILE A O 1
ATOM 729 N N . LEU A 1 91 ? -21.753 -6.934 27.305 1.00 90.69 91 LEU A N 1
ATOM 730 C CA . LEU A 1 91 ? -21.483 -6.862 28.745 1.00 90.69 91 LEU A CA 1
ATOM 731 C C . LEU A 1 91 ? -22.444 -5.922 29.484 1.00 90.69 91 LEU A C 1
ATOM 733 O O . LEU A 1 91 ? -22.824 -6.194 30.624 1.00 90.69 91 LEU A O 1
ATOM 737 N N . GLY A 1 92 ? -22.902 -4.860 28.825 1.00 89.19 92 GLY A N 1
ATOM 738 C CA . GLY A 1 92 ? -23.830 -3.879 29.383 1.00 89.19 92 GLY A CA 1
ATOM 739 C C . GLY A 1 92 ? -25.176 -4.485 29.773 1.00 89.19 92 GLY A C 1
ATOM 740 O O . GLY A 1 92 ? -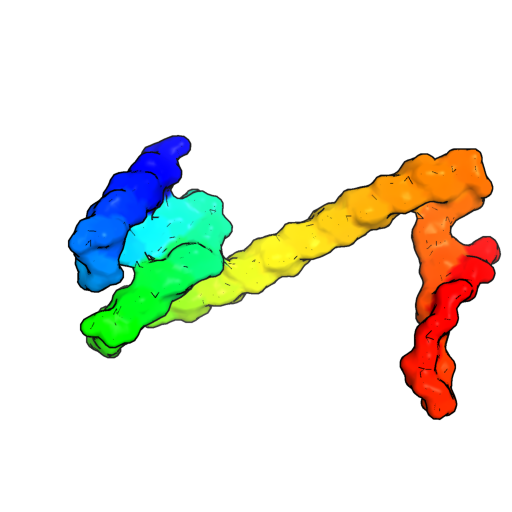25.764 -4.064 30.767 1.00 89.19 92 GLY A O 1
ATOM 741 N N . ARG A 1 93 ? -25.622 -5.556 29.094 1.00 90.19 93 ARG A N 1
ATOM 742 C CA . ARG A 1 93 ? -26.815 -6.338 29.488 1.00 90.19 93 ARG A CA 1
ATOM 743 C C . ARG A 1 93 ? -26.695 -6.958 30.884 1.00 90.19 93 ARG A C 1
ATOM 745 O O . ARG A 1 93 ? -27.705 -7.309 31.483 1.00 90.19 93 ARG A O 1
ATOM 752 N N . PHE A 1 94 ? -25.474 -7.064 31.397 1.00 89.81 94 PHE A N 1
ATOM 753 C CA . PHE A 1 94 ? -25.144 -7.590 32.716 1.00 89.81 94 PHE A CA 1
ATOM 754 C C . PHE A 1 94 ? -24.604 -6.504 33.665 1.00 89.81 94 PHE A C 1
ATOM 756 O O . PHE A 1 94 ? -24.059 -6.825 34.718 1.00 89.81 94 PHE A O 1
ATOM 763 N N . GLY A 1 95 ? -24.725 -5.219 33.303 1.00 87.56 95 GLY A N 1
ATOM 764 C CA . GLY A 1 95 ? -24.200 -4.100 34.093 1.00 87.56 95 GLY A CA 1
ATOM 765 C C . GLY A 1 95 ? -22.668 -4.019 34.116 1.00 87.56 95 GLY A C 1
ATOM 766 O O . GLY A 1 95 ? -22.102 -3.524 35.090 1.00 87.56 95 GLY A O 1
ATOM 767 N N . MET A 1 96 ? -21.995 -4.533 33.081 1.00 89.94 96 MET A N 1
ATOM 768 C CA . MET A 1 96 ? -20.532 -4.569 32.960 1.00 89.94 96 MET A CA 1
ATOM 769 C C . MET A 1 96 ? -20.022 -3.729 31.773 1.00 89.94 96 MET A C 1
ATOM 771 O O . MET A 1 96 ? -20.755 -3.493 30.816 1.00 89.94 96 MET A O 1
ATOM 775 N N . SER A 1 97 ? -18.746 -3.327 31.826 1.00 88.88 97 SER A N 1
ATOM 776 C CA . SER A 1 97 ? -17.996 -2.674 30.737 1.00 88.88 97 SER A CA 1
ATOM 777 C C . SER A 1 97 ? -16.674 -3.406 30.488 1.00 88.88 97 SER A C 1
ATOM 779 O O . SER A 1 97 ? -16.104 -3.989 31.412 1.00 88.88 97 SER A O 1
ATOM 781 N N . VAL A 1 98 ? -16.153 -3.343 29.262 1.00 87.50 98 VAL A N 1
ATOM 782 C CA . VAL A 1 98 ? -14.786 -3.776 28.928 1.00 87.50 98 VAL A CA 1
ATOM 783 C C . VAL A 1 98 ? -13.731 -3.022 29.741 1.00 87.50 98 VAL A C 1
ATOM 785 O O . VAL A 1 98 ? -12.677 -3.580 30.025 1.00 87.50 98 VAL A O 1
ATOM 788 N N . ASP A 1 99 ? -14.027 -1.796 30.181 1.00 88.44 99 ASP A N 1
ATOM 789 C CA . ASP A 1 99 ? -13.120 -0.996 31.015 1.00 88.44 99 ASP A CA 1
ATOM 790 C C . ASP A 1 99 ? -12.985 -1.553 32.442 1.00 88.44 99 ASP A C 1
ATOM 792 O O . ASP A 1 99 ? -12.012 -1.260 33.139 1.00 88.44 99 ASP A O 1
ATOM 796 N N . ASN A 1 100 ? -13.922 -2.412 32.860 1.00 88.81 100 ASN A N 1
ATOM 797 C CA . ASN A 1 100 ? -13.857 -3.102 34.145 1.00 88.81 100 ASN A CA 1
ATOM 798 C C . ASN A 1 100 ? -12.791 -4.211 34.144 1.00 88.81 100 ASN A C 1
ATOM 800 O O . ASN A 1 100 ? -12.479 -4.750 35.201 1.00 88.81 100 ASN A O 1
ATOM 804 N N . PHE A 1 101 ? -12.233 -4.590 32.989 1.00 88.56 101 PHE A N 1
ATOM 805 C CA . PHE A 1 101 ? -11.240 -5.658 32.873 1.00 88.56 101 PHE A CA 1
ATOM 806 C C . PHE A 1 101 ? -9.845 -5.075 32.622 1.00 88.56 101 PHE A C 1
ATOM 808 O O . PHE A 1 101 ? -9.599 -4.428 31.606 1.00 88.56 101 PHE A O 1
ATOM 815 N N . LYS A 1 102 ? -8.896 -5.344 33.524 1.00 85.94 102 LYS A N 1
ATOM 816 C CA . LYS A 1 102 ? -7.491 -4.930 33.387 1.00 85.94 102 LYS A CA 1
ATOM 817 C C . LYS A 1 102 ? -6.579 -6.140 33.276 1.00 85.94 102 LYS A C 1
ATOM 819 O O . LYS A 1 102 ? -6.643 -7.053 34.096 1.00 85.94 102 LYS A O 1
ATOM 824 N N . ALA A 1 103 ? -5.694 -6.126 32.284 1.00 87.06 103 ALA A N 1
ATOM 825 C CA . ALA A 1 103 ? -4.607 -7.091 32.198 1.00 87.06 103 ALA A CA 1
ATOM 826 C C . ALA A 1 103 ? -3.485 -6.687 33.169 1.00 87.06 103 ALA A C 1
ATOM 828 O O . ALA A 1 103 ? -2.916 -5.602 33.054 1.00 87.06 103 ALA A O 1
ATOM 829 N N . VAL A 1 104 ? -3.166 -7.559 34.121 1.00 86.19 104 VAL A N 1
ATOM 830 C CA . VAL A 1 104 ? -2.087 -7.395 35.099 1.00 86.19 104 VAL A CA 1
ATOM 831 C C . VAL A 1 104 ? -0.971 -8.376 34.755 1.00 86.19 104 VAL A C 1
ATOM 833 O O . VAL A 1 104 ? -1.201 -9.585 34.694 1.00 86.19 104 VAL A O 1
ATOM 836 N N . LYS A 1 105 ? 0.233 -7.849 34.513 1.00 87.81 105 LYS A N 1
ATOM 837 C CA . LYS A 1 105 ? 1.435 -8.638 34.221 1.00 87.81 105 LYS A CA 1
ATOM 838 C C . LYS A 1 105 ? 2.142 -9.023 35.521 1.00 87.81 105 LYS A C 1
ATOM 840 O O . LYS A 1 105 ? 2.456 -8.145 36.321 1.00 87.81 105 LYS A O 1
ATOM 845 N N . ASP A 1 106 ? 2.427 -10.306 35.707 1.00 86.19 106 ASP A N 1
ATOM 846 C CA . ASP A 1 106 ? 3.254 -10.803 36.806 1.00 86.19 106 ASP A CA 1
ATOM 847 C C . ASP A 1 106 ? 4.738 -10.479 36.527 1.00 86.19 106 ASP A C 1
ATOM 849 O O . ASP A 1 106 ? 5.277 -10.915 35.502 1.00 86.19 106 ASP A O 1
ATOM 853 N N . PRO A 1 107 ? 5.419 -9.712 37.399 1.00 87.06 107 PRO A N 1
ATOM 854 C CA . PRO A 1 107 ? 6.814 -9.327 37.200 1.00 87.06 107 PRO A CA 1
ATOM 855 C C . PRO A 1 107 ? 7.806 -10.495 37.314 1.00 87.06 107 PRO A C 1
ATOM 857 O O . PRO A 1 107 ? 8.904 -10.391 36.775 1.00 87.06 107 PRO A O 1
ATOM 860 N N . ASN A 1 108 ? 7.439 -11.597 37.973 1.00 88.50 108 ASN A N 1
ATOM 861 C CA . ASN A 1 108 ? 8.329 -12.738 38.203 1.00 88.50 108 ASN A CA 1
ATOM 862 C C . ASN A 1 108 ? 8.240 -13.775 37.082 1.00 88.50 108 ASN A C 1
ATOM 864 O O . ASN A 1 108 ? 9.246 -14.351 36.679 1.00 88.50 108 ASN A O 1
ATOM 868 N N . THR A 1 109 ? 7.027 -14.023 36.586 1.00 89.50 109 THR A N 1
ATOM 869 C CA . THR A 1 109 ? 6.776 -15.058 35.569 1.00 89.50 109 THR A CA 1
ATOM 870 C C . THR A 1 109 ? 6.607 -14.486 34.164 1.00 89.50 109 THR A C 1
ATOM 872 O O . THR A 1 109 ? 6.685 -15.223 33.184 1.00 89.50 109 THR A O 1
ATOM 875 N N . GLY A 1 110 ? 6.351 -13.179 34.041 1.00 87.00 110 GLY A N 1
ATOM 876 C CA . GLY A 1 110 ? 6.020 -12.523 32.775 1.00 87.00 110 GLY A CA 1
ATOM 877 C C . GLY A 1 110 ? 4.620 -12.851 32.244 1.00 87.00 110 GLY A C 1
ATOM 878 O O . GLY A 1 110 ? 4.262 -12.366 31.169 1.00 87.00 110 GLY A O 1
ATOM 879 N N . SER A 1 111 ? 3.834 -13.649 32.977 1.00 84.94 111 SER A N 1
ATOM 880 C CA . SER A 1 111 ? 2.475 -14.046 32.602 1.00 84.94 111 SER A CA 1
ATOM 881 C C . SER A 1 111 ? 1.473 -12.895 32.764 1.00 84.94 111 SER A C 1
ATOM 883 O O . SER A 1 111 ? 1.700 -11.959 33.530 1.00 84.94 111 SER A O 1
ATOM 885 N N . TYR A 1 112 ? 0.360 -12.944 32.027 1.00 89.12 112 TYR A N 1
ATOM 886 C CA . TYR A 1 112 ? -0.728 -11.966 32.129 1.00 89.12 112 TYR A CA 1
ATOM 887 C C . TYR A 1 112 ? -1.960 -12.613 32.765 1.00 89.12 112 TYR A C 1
ATOM 889 O O . TYR A 1 112 ? -2.378 -13.694 32.353 1.00 89.12 112 TYR A O 1
ATOM 897 N N . SER A 1 113 ? -2.572 -11.924 33.726 1.00 87.94 113 SER A N 1
ATOM 898 C CA . SER A 1 113 ? -3.877 -12.270 34.299 1.00 87.94 113 SER A CA 1
ATOM 899 C C . SER A 1 113 ? -4.878 -11.152 34.018 1.00 87.94 113 SER A C 1
ATOM 901 O O . SER A 1 113 ? -4.509 -9.980 34.010 1.00 87.94 113 SER A O 1
ATOM 903 N N . VAL A 1 114 ? -6.143 -11.486 33.763 1.00 88.75 114 VAL A N 1
ATOM 904 C CA . VAL A 1 114 ? -7.204 -10.482 33.598 1.00 88.75 114 VAL A CA 1
ATOM 905 C C . VAL A 1 114 ? -7.948 -10.357 34.920 1.00 88.75 114 VAL A C 1
ATOM 907 O O . VAL A 1 114 ? -8.521 -11.331 35.402 1.00 88.75 114 VAL A O 1
ATOM 910 N N . GLN A 1 115 ? -7.932 -9.165 35.509 1.00 85.50 115 GLN A N 1
ATOM 911 C CA . GLN A 1 115 ? -8.637 -8.858 36.749 1.00 85.50 115 GLN A CA 1
ATOM 912 C C . GLN A 1 115 ? -9.837 -7.961 36.462 1.00 85.50 115 GLN A C 1
ATOM 914 O O . GLN A 1 115 ? -9.727 -6.983 35.722 1.00 85.50 115 GLN A O 1
ATOM 919 N N . PHE A 1 116 ? -10.973 -8.291 37.070 1.00 85.31 116 PHE A N 1
ATOM 920 C CA . PHE A 1 116 ? -12.166 -7.454 37.044 1.00 85.31 116 PHE A CA 1
ATOM 921 C C . PHE A 1 116 ? -12.141 -6.472 38.223 1.00 85.31 116 PHE A C 1
ATOM 923 O O . PHE A 1 116 ? -11.961 -6.884 39.369 1.00 85.31 116 PHE A O 1
ATOM 930 N N . GLN A 1 117 ? -12.326 -5.184 37.946 1.00 79.69 117 GLN A N 1
ATOM 931 C CA . GLN A 1 117 ? -12.459 -4.110 38.929 1.00 79.69 117 GLN A CA 1
ATOM 932 C C . GLN A 1 117 ? -13.766 -3.364 38.653 1.00 79.69 117 GLN A C 1
ATOM 934 O O . GLN A 1 117 ? -14.022 -2.972 37.516 1.00 79.69 117 GLN A O 1
ATOM 939 N N . ARG A 1 118 ? -14.598 -3.215 39.686 1.00 71.06 118 ARG A N 1
ATOM 940 C CA . ARG A 1 118 ? -15.904 -2.550 39.619 1.00 71.06 118 ARG A CA 1
ATOM 941 C C . ARG A 1 118 ? -15.837 -1.149 40.204 1.00 71.06 118 ARG A C 1
ATOM 943 O O . ARG A 1 118 ? -15.070 -0.978 41.177 1.00 71.06 118 ARG A O 1
#